Protein AF-A0A924SKI3-F1 (afdb_monomer)

Solvent-accessible surface area (backbone atoms only — not comparable to full-atom values): 4484 Å² total; per-residue (Å²): 94,76,35,65,56,98,87,37,67,36,38,3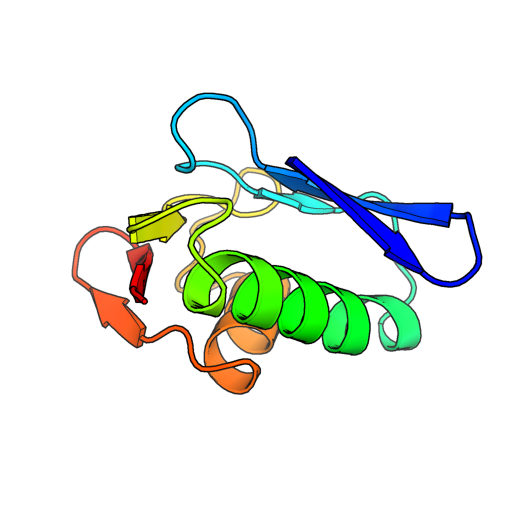7,41,41,92,87,38,33,39,37,38,70,64,63,90,54,68,83,56,48,47,62,41,28,37,52,51,42,47,41,22,50,74,48,81,62,35,68,41,47,28,35,24,33,73,88,36,51,16,82,76,32,72,67,26,55,36,32,42,75,41,62,31,40,84,50,101,72,21,33,32,44,62,88

Structure (mmCIF, N/CA/C/O backbone):
data_AF-A0A924SKI3-F1
#
_entry.id   AF-A0A924SKI3-F1
#
loop_
_atom_site.group_PDB
_atom_si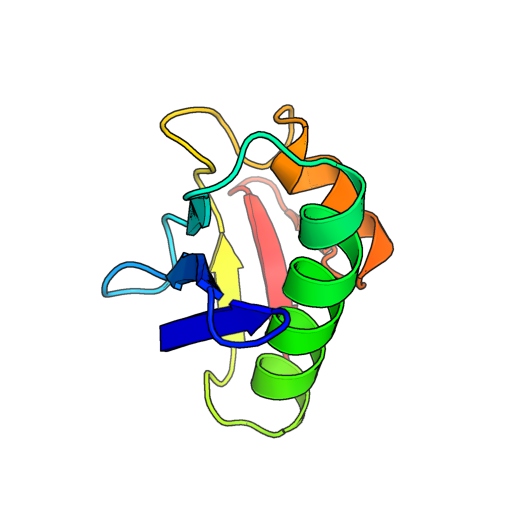te.id
_atom_site.type_symbol
_atom_site.label_atom_id
_atom_site.label_alt_id
_atom_site.label_comp_id
_atom_site.label_asym_id
_atom_site.label_entity_id
_atom_site.label_seq_id
_atom_site.pdbx_PDB_ins_code
_atom_site.Cartn_x
_atom_site.Cartn_y
_atom_site.Cartn_z
_atom_site.occ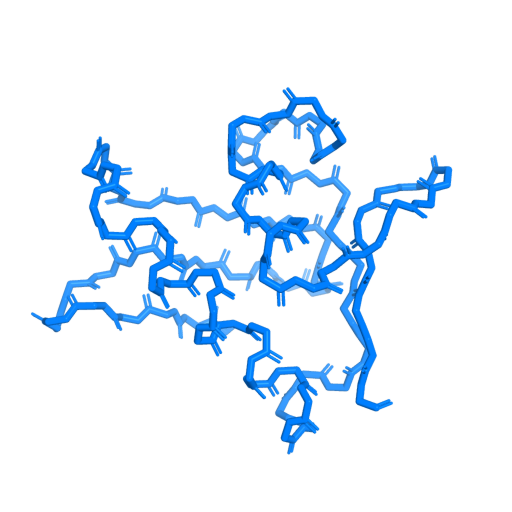upan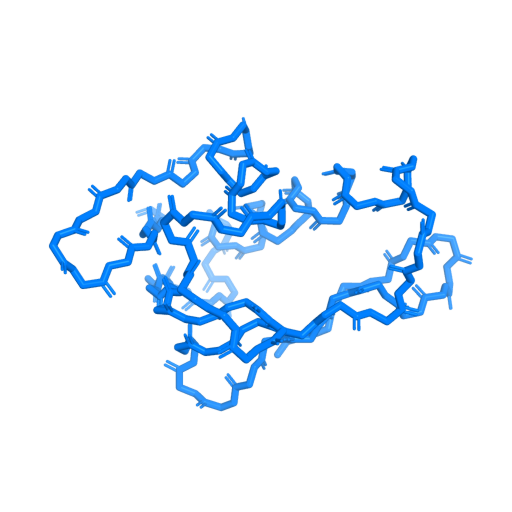cy
_atom_site.B_iso_or_equiv
_atom_site.auth_seq_id
_atom_site.auth_comp_id
_atom_site.auth_asym_id
_atom_site.auth_atom_id
_atom_site.pdbx_PDB_model_num
ATOM 1 N N . LEU A 1 1 ? -1.518 -7.921 4.771 1.00 94.38 1 LEU A N 1
ATOM 2 C CA . LEU A 1 1 ? -2.282 -8.312 3.559 1.00 94.38 1 LEU A CA 1
ATOM 3 C C . LEU A 1 1 ? -1.290 -8.420 2.412 1.00 94.38 1 LEU A C 1
ATOM 5 O O . LEU A 1 1 ? -0.352 -7.633 2.400 1.00 94.38 1 LEU A O 1
ATOM 9 N N . VAL A 1 2 ? -1.461 -9.384 1.509 1.00 97.69 2 VAL A N 1
ATOM 10 C CA . VAL A 1 2 ? -0.648 -9.513 0.288 1.00 97.69 2 VAL A CA 1
ATOM 11 C C . VAL A 1 2 ? -1.523 -9.265 -0.933 1.00 97.69 2 VAL A C 1
ATOM 13 O O . VAL A 1 2 ? -2.697 -9.632 -0.922 1.00 97.69 2 VAL A O 1
ATOM 16 N N . VAL A 1 3 ? -0.949 -8.661 -1.967 1.00 98.19 3 VAL A N 1
ATOM 17 C CA . VAL A 1 3 ? -1.565 -8.528 -3.287 1.00 98.19 3 VAL A CA 1
ATOM 18 C C . VAL A 1 3 ? -0.727 -9.316 -4.277 1.00 98.19 3 VAL A C 1
ATOM 20 O O . VAL A 1 3 ? 0.488 -9.110 -4.369 1.00 98.19 3 VAL A O 1
ATOM 23 N N . LEU A 1 4 ? -1.387 -10.223 -4.993 1.00 98.12 4 LEU A N 1
ATOM 24 C CA . LEU A 1 4 ? -0.785 -10.990 -6.071 1.00 98.12 4 LEU A CA 1
ATOM 25 C C . LEU A 1 4 ? -1.318 -10.488 -7.413 1.00 98.12 4 LEU A C 1
ATOM 27 O O . LEU A 1 4 ? -2.519 -10.254 -7.537 1.00 98.12 4 LEU A O 1
ATOM 31 N N . VAL A 1 5 ? -0.444 -10.390 -8.410 1.00 97.06 5 VAL A N 1
ATOM 32 C CA . VAL A 1 5 ? -0.814 -10.186 -9.818 1.00 97.06 5 VAL A CA 1
ATOM 33 C C . VAL A 1 5 ? -0.280 -11.383 -10.590 1.00 97.06 5 VAL A C 1
ATOM 35 O O . VAL A 1 5 ? 0.895 -11.723 -10.465 1.00 97.06 5 VAL A O 1
ATOM 38 N N . ASP A 1 6 ? -1.165 -12.095 -11.289 1.00 94.81 6 ASP A N 1
ATOM 39 C CA . ASP A 1 6 ? -0.841 -13.328 -12.022 1.00 94.81 6 ASP A CA 1
ATOM 40 C C . ASP A 1 6 ? -0.049 -14.360 -11.192 1.00 94.81 6 ASP A C 1
ATOM 42 O O . ASP A 1 6 ? 0.891 -15.003 -11.658 1.00 94.81 6 ASP A O 1
ATOM 46 N N . GLY A 1 7 ? -0.413 -14.498 -9.912 1.00 96.56 7 GLY A N 1
ATOM 47 C CA . GLY A 1 7 ? 0.222 -15.430 -8.974 1.00 96.56 7 GLY A CA 1
ATOM 48 C C . GLY A 1 7 ? 1.579 -14.980 -8.419 1.00 96.56 7 GLY A C 1
ATOM 49 O O . GLY A 1 7 ? 2.161 -15.696 -7.606 1.00 96.56 7 GLY A O 1
ATOM 50 N N . LYS A 1 8 ? 2.079 -13.799 -8.800 1.00 97.44 8 LYS A N 1
ATOM 51 C CA . LYS A 1 8 ? 3.326 -13.218 -8.284 1.00 97.44 8 LYS A CA 1
ATOM 52 C C . LYS A 1 8 ? 3.036 -12.207 -7.183 1.00 97.44 8 LYS A C 1
ATOM 54 O O . LYS A 1 8 ? 2.090 -11.434 -7.290 1.00 97.44 8 LYS A O 1
ATOM 59 N N . LEU A 1 9 ? 3.856 -12.199 -6.132 1.00 98.19 9 LEU A N 1
ATOM 60 C CA . LEU A 1 9 ? 3.765 -11.196 -5.071 1.00 98.19 9 LEU A CA 1
ATOM 61 C C . LEU A 1 9 ? 4.134 -9.821 -5.623 1.00 98.19 9 LEU A C 1
ATOM 63 O O . LEU A 1 9 ? 5.233 -9.653 -6.139 1.00 98.19 9 LEU A O 1
ATOM 67 N N . VAL A 1 10 ? 3.225 -8.854 -5.481 1.00 98.56 10 VAL A N 1
ATOM 68 C CA . VAL A 1 10 ? 3.457 -7.474 -5.921 1.00 98.56 10 VAL A CA 1
ATOM 69 C C . VAL A 1 10 ? 3.476 -6.508 -4.752 1.00 98.56 10 VAL A C 1
ATOM 71 O O . VAL A 1 10 ? 4.420 -5.736 -4.654 1.00 98.56 10 VAL A O 1
ATOM 74 N N . LEU A 1 11 ? 2.492 -6.568 -3.846 1.00 98.44 11 LEU A N 1
ATOM 75 C CA . LEU A 1 11 ? 2.450 -5.698 -2.665 1.00 98.44 11 LEU A CA 1
ATOM 76 C C . LEU A 1 11 ? 2.294 -6.493 -1.373 1.00 98.44 11 LEU A C 1
ATOM 78 O O . LEU A 1 11 ? 1.537 -7.464 -1.300 1.00 98.44 11 LEU A O 1
ATOM 82 N N . TYR A 1 12 ? 2.931 -6.006 -0.315 1.00 98.44 12 TYR A N 1
ATOM 83 C CA . TYR A 1 12 ? 2.718 -6.452 1.054 1.00 98.44 12 TYR A CA 1
ATOM 84 C C . TYR A 1 12 ? 2.436 -5.260 1.963 1.00 98.44 12 TYR A C 1
ATOM 86 O O . TYR A 1 12 ? 3.221 -4.320 2.059 1.00 98.44 12 TYR A O 1
ATOM 94 N N . VAL A 1 13 ? 1.311 -5.327 2.669 1.00 97.94 13 VAL A N 1
ATOM 95 C CA . VAL A 1 13 ? 0.962 -4.380 3.727 1.00 97.94 13 VAL A CA 1
ATOM 96 C C . VAL A 1 13 ? 1.506 -4.916 5.044 1.00 97.94 13 VAL A C 1
ATOM 98 O O . VAL A 1 13 ? 1.020 -5.947 5.534 1.00 97.94 13 VAL A O 1
ATOM 101 N N . GLU A 1 14 ? 2.464 -4.198 5.631 1.00 97.50 14 GLU A N 1
ATOM 102 C CA . GLU A 1 14 ? 3.018 -4.541 6.938 1.00 97.50 14 GLU A CA 1
ATOM 103 C C . GLU A 1 14 ? 1.967 -4.438 8.052 1.00 97.50 14 GLU A C 1
ATOM 105 O O . GLU A 1 14 ? 0.931 -3.767 7.945 1.00 97.50 14 GLU A O 1
ATOM 110 N N . ARG A 1 15 ? 2.252 -5.093 9.183 1.00 94.81 15 ARG A N 1
ATOM 111 C CA . ARG A 1 15 ? 1.394 -5.034 10.369 1.00 94.81 15 ARG A CA 1
ATOM 112 C C . ARG A 1 15 ? 1.163 -3.577 10.787 1.00 94.81 15 ARG A C 1
ATOM 114 O O . ARG A 1 15 ? 2.099 -2.812 10.986 1.00 94.81 15 ARG A O 1
ATOM 121 N N . GLY A 1 16 ? -0.105 -3.213 10.971 1.00 94.25 16 GLY A N 1
ATOM 122 C CA . GLY A 1 16 ? -0.513 -1.851 11.328 1.00 94.25 16 GLY A CA 1
ATOM 123 C C . GLY A 1 16 ? -0.781 -0.933 10.133 1.00 94.25 16 GLY A C 1
ATOM 124 O O . GLY A 1 16 ? -1.226 0.190 10.346 1.00 94.25 16 GLY A O 1
ATOM 125 N N . GLY A 1 17 ? -0.557 -1.395 8.897 1.00 95.69 17 GLY A N 1
ATOM 126 C CA . GLY A 1 17 ? -1.015 -0.718 7.680 1.00 95.69 17 GLY A CA 1
ATOM 127 C C . GLY A 1 17 ? -0.232 0.530 7.276 1.00 95.69 17 GLY A C 1
ATOM 128 O O . GLY A 1 17 ? -0.621 1.187 6.318 1.00 95.69 17 GLY A O 1
ATOM 129 N N . LYS A 1 18 ? 0.847 0.858 7.998 1.00 97.94 18 LYS A N 1
ATOM 130 C CA . LYS A 1 18 ? 1.632 2.086 7.800 1.00 97.94 18 LYS A CA 1
ATOM 131 C C . LYS A 1 18 ? 2.701 1.985 6.727 1.00 97.94 18 LYS A C 1
ATOM 133 O O . LYS A 1 18 ? 3.049 3.006 6.143 1.00 97.94 18 LYS A O 1
ATOM 138 N N . THR A 1 19 ? 3.213 0.789 6.486 1.00 98.31 19 THR A N 1
ATOM 139 C CA . THR A 1 19 ? 4.232 0.551 5.470 1.00 98.31 19 THR A CA 1
ATOM 140 C C . THR A 1 19 ? 3.662 -0.372 4.409 1.00 98.3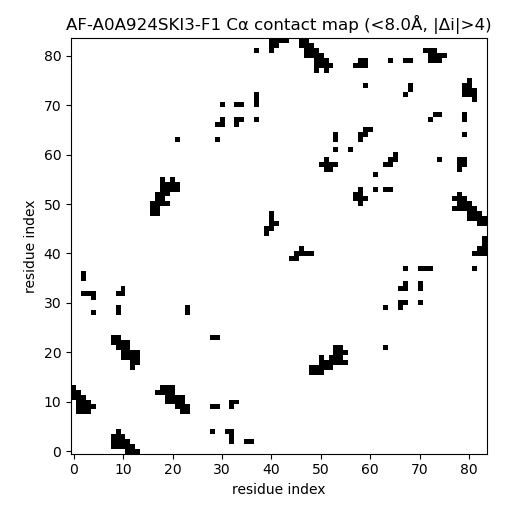1 19 THR A C 1
ATOM 142 O O . THR A 1 19 ? 3.032 -1.388 4.728 1.00 98.31 19 THR A O 1
ATOM 145 N N . LEU A 1 20 ? 3.909 -0.013 3.158 1.00 98.31 20 LEU A N 1
ATOM 146 C CA . LEU A 1 20 ? 3.666 -0.832 1.986 1.00 98.31 20 LEU A CA 1
ATOM 147 C C . LEU A 1 20 ? 5.017 -1.194 1.364 1.00 98.31 20 LEU A C 1
ATOM 149 O O . LEU A 1 20 ? 5.866 -0.319 1.202 1.00 98.31 20 LEU A O 1
ATOM 153 N N . LEU A 1 21 ? 5.213 -2.468 1.045 1.00 98.38 21 LEU A N 1
ATOM 154 C CA . LEU A 1 21 ? 6.391 -2.953 0.329 1.00 98.38 21 LEU A CA 1
ATOM 155 C C . LEU A 1 21 ? 5.972 -3.460 -1.047 1.00 98.38 21 LEU A C 1
ATOM 157 O O . LEU A 1 21 ? 4.976 -4.187 -1.142 1.00 98.38 21 LEU A O 1
ATOM 161 N N . SER A 1 22 ? 6.730 -3.107 -2.077 1.00 97.88 22 SER A N 1
ATOM 162 C CA . SER A 1 22 ? 6.639 -3.681 -3.410 1.00 97.88 22 SER A CA 1
ATOM 163 C C . SE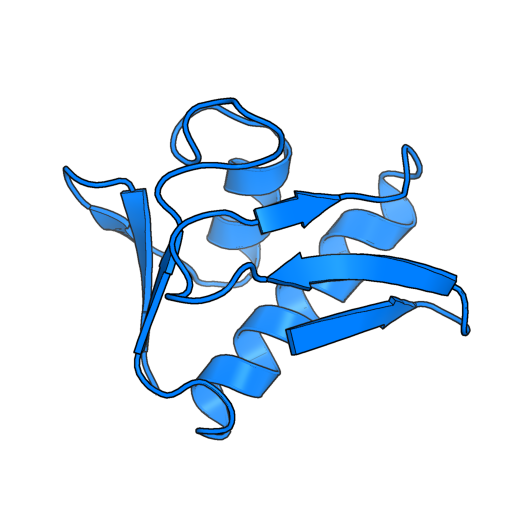R A 1 22 ? 7.678 -4.792 -3.601 1.00 97.88 22 SER A C 1
ATOM 165 O O . SER A 1 22 ? 8.745 -4.802 -2.992 1.00 97.88 22 SER A O 1
ATOM 167 N N . PHE A 1 23 ? 7.323 -5.791 -4.406 1.00 98.06 23 PHE A N 1
ATOM 168 C CA . PHE A 1 23 ? 8.172 -6.950 -4.722 1.00 98.06 23 PHE A CA 1
ATOM 169 C C . PHE A 1 23 ? 8.362 -7.120 -6.233 1.00 98.06 23 PHE A C 1
ATOM 171 O O . PHE A 1 23 ? 8.672 -8.209 -6.716 1.00 98.06 23 PHE A O 1
ATOM 178 N N . THR A 1 24 ? 8.142 -6.046 -6.988 1.00 96.00 24 THR A N 1
ATOM 179 C CA . THR A 1 24 ? 8.293 -6.020 -8.438 1.00 96.00 24 THR A CA 1
ATOM 180 C C . THR A 1 24 ? 8.822 -4.666 -8.881 1.00 96.00 24 THR A C 1
ATOM 182 O O . THR A 1 24 ? 8.401 -3.641 -8.351 1.00 96.00 24 THR A O 1
ATOM 185 N N . ASP A 1 25 ? 9.671 -4.684 -9.903 1.00 92.19 25 ASP A N 1
ATOM 186 C CA . ASP A 1 25 ? 10.084 -3.489 -10.645 1.00 92.19 25 ASP A CA 1
ATOM 187 C C . ASP A 1 25 ? 9.244 -3.301 -11.927 1.00 92.19 25 ASP A C 1
ATOM 189 O O . ASP A 1 25 ? 9.456 -2.366 -12.695 1.00 92.19 25 ASP A O 1
ATOM 193 N N . ASP A 1 26 ? 8.293 -4.207 -12.192 1.00 94.50 26 ASP A N 1
ATOM 194 C CA . ASP A 1 26 ? 7.388 -4.121 -13.338 1.00 94.50 26 ASP A CA 1
ATOM 195 C C . ASP A 1 26 ? 6.260 -3.114 -13.082 1.00 94.50 26 ASP A C 1
ATOM 197 O O . ASP A 1 26 ? 5.278 -3.414 -12.394 1.00 94.50 26 ASP A O 1
ATOM 201 N N . GLU A 1 27 ? 6.374 -1.934 -13.691 1.00 89.44 27 GLU A N 1
ATO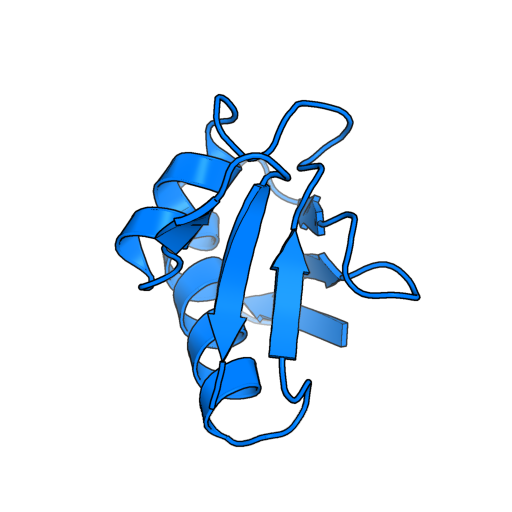M 202 C CA . GLU A 1 27 ? 5.376 -0.863 -13.611 1.00 89.44 27 GLU A CA 1
ATOM 203 C C . GLU A 1 27 ? 3.973 -1.319 -14.047 1.00 89.44 27 GLU A C 1
ATOM 205 O O . GLU A 1 27 ? 2.977 -0.870 -13.471 1.00 89.44 27 GLU A O 1
ATOM 210 N N . ALA A 1 28 ? 3.870 -2.255 -15.002 1.00 93.94 28 ALA A N 1
ATOM 211 C CA . ALA A 1 28 ? 2.582 -2.769 -15.470 1.00 93.94 28 ALA A CA 1
ATOM 212 C C . ALA A 1 28 ? 1.847 -3.584 -14.392 1.00 93.94 28 ALA A C 1
ATOM 214 O O . ALA A 1 28 ? 0.619 -3.658 -14.404 1.00 93.94 28 ALA A O 1
ATOM 215 N N . SER A 1 29 ? 2.586 -4.147 -13.433 1.00 97.06 29 SER A N 1
ATOM 216 C CA . SER A 1 29 ? 2.041 -4.898 -12.299 1.00 97.06 29 SER A CA 1
ATOM 217 C C . SER A 1 29 ? 1.673 -4.003 -11.108 1.00 97.06 29 SER A C 1
ATOM 219 O O . SER A 1 29 ? 0.822 -4.375 -10.297 1.00 97.06 29 SER A O 1
ATOM 221 N N . VAL A 1 30 ? 2.275 -2.815 -10.982 1.00 96.88 30 VAL A N 1
ATOM 222 C CA . VAL A 1 30 ? 2.076 -1.927 -9.820 1.00 96.88 30 VAL A CA 1
ATOM 223 C C . VAL A 1 30 ? 0.673 -1.320 -9.795 1.00 96.88 30 VAL A C 1
ATOM 225 O O . VAL A 1 30 ? 0.006 -1.359 -8.760 1.00 96.88 30 VAL A O 1
ATOM 228 N N . ALA A 1 31 ? 0.200 -0.787 -10.924 1.00 96.25 31 ALA A N 1
ATOM 229 C CA . ALA A 1 31 ? -1.132 -0.188 -11.023 1.00 96.25 31 ALA A CA 1
ATOM 230 C C . ALA A 1 31 ? -2.273 -1.165 -10.655 1.00 96.25 31 ALA A C 1
ATOM 232 O O . ALA A 1 31 ? -3.026 -0.860 -9.725 1.00 96.25 31 ALA A O 1
ATOM 233 N N . PRO A 1 32 ? -2.386 -2.365 -11.267 1.00 97.75 32 PRO A N 1
ATOM 234 C CA . PRO A 1 32 ? -3.437 -3.314 -10.899 1.00 97.75 32 PRO A CA 1
ATOM 235 C C . PRO A 1 32 ? -3.315 -3.792 -9.447 1.00 97.75 32 PRO A C 1
ATOM 237 O O . PRO A 1 32 ? -4.328 -4.059 -8.797 1.00 97.75 32 PRO A O 1
ATOM 240 N N . ALA A 1 33 ? -2.101 -3.859 -8.891 1.00 98.44 33 ALA A N 1
ATOM 241 C CA . ALA A 1 33 ? -1.925 -4.200 -7.486 1.00 98.44 33 ALA A CA 1
ATOM 242 C C . ALA A 1 33 ? -2.427 -3.094 -6.539 1.00 98.44 33 ALA A C 1
ATOM 244 O O . ALA A 1 33 ? -3.056 -3.395 -5.519 1.00 98.44 33 ALA A O 1
ATOM 245 N N . ALA A 1 34 ? -2.192 -1.820 -6.870 1.00 98.12 34 ALA A N 1
ATOM 246 C CA . ALA A 1 34 ? -2.726 -0.685 -6.119 1.00 98.12 34 ALA A CA 1
ATOM 247 C C . ALA A 1 34 ? -4.265 -0.654 -6.162 1.00 98.12 34 ALA A C 1
ATOM 249 O O . ALA A 1 34 ? -4.905 -0.455 -5.125 1.00 98.12 34 ALA A O 1
ATOM 250 N N . ASP A 1 35 ? -4.863 -0.938 -7.323 1.00 98.12 35 ASP A N 1
ATOM 251 C CA . ASP A 1 35 ? -6.317 -1.041 -7.485 1.00 98.12 35 ASP A CA 1
ATOM 252 C C . ASP A 1 35 ? -6.913 -2.184 -6.657 1.00 98.12 35 ASP A C 1
ATOM 254 O O . ASP A 1 35 ? -7.912 -1.993 -5.954 1.00 98.12 35 ASP A O 1
ATOM 258 N N . ALA A 1 36 ? -6.277 -3.358 -6.677 1.00 98.00 36 ALA A N 1
ATOM 259 C CA . ALA A 1 36 ? -6.694 -4.506 -5.878 1.00 98.00 36 ALA A CA 1
ATOM 260 C C . ALA A 1 36 ? -6.592 -4.223 -4.370 1.00 98.00 36 ALA A C 1
ATOM 262 O O . ALA A 1 36 ? -7.497 -4.573 -3.608 1.00 98.00 36 ALA A O 1
ATOM 263 N N . LEU A 1 37 ? -5.535 -3.533 -3.926 1.00 98.00 37 LEU A N 1
ATOM 264 C CA . LEU A 1 37 ? -5.417 -3.077 -2.541 1.00 98.00 37 LEU A CA 1
ATOM 265 C C . LEU A 1 37 ? -6.550 -2.109 -2.178 1.00 98.00 37 LEU A C 1
ATOM 267 O O . LEU A 1 37 ? -7.158 -2.235 -1.113 1.00 98.00 37 LEU A O 1
ATOM 271 N N . ALA A 1 38 ? -6.849 -1.152 -3.056 1.00 97.94 38 ALA A N 1
ATOM 272 C CA . ALA A 1 38 ? -7.913 -0.185 -2.837 1.00 97.94 38 ALA A CA 1
ATOM 273 C C . ALA A 1 38 ? -9.294 -0.857 -2.759 1.00 97.94 38 ALA A C 1
ATOM 275 O O . ALA A 1 38 ? -10.115 -0.484 -1.918 1.00 97.94 38 ALA A O 1
ATOM 276 N N . LEU A 1 39 ? -9.540 -1.870 -3.594 1.00 97.38 39 LEU A N 1
ATOM 277 C CA . LEU A 1 39 ? -10.750 -2.686 -3.543 1.00 97.38 39 LEU A CA 1
ATOM 278 C C . LEU A 1 39 ? -10.850 -3.449 -2.218 1.00 97.38 39 LEU A C 1
ATOM 280 O O . LEU A 1 39 ? -11.858 -3.324 -1.534 1.00 97.38 39 LEU A O 1
ATOM 284 N N . ALA A 1 40 ? -9.781 -4.124 -1.785 1.00 96.88 40 ALA A N 1
ATOM 285 C CA . ALA A 1 40 ? -9.763 -4.840 -0.507 1.00 96.88 40 ALA A CA 1
ATOM 286 C C . ALA A 1 40 ? -10.036 -3.923 0.702 1.00 96.88 40 ALA A C 1
ATOM 288 O O . ALA A 1 40 ? -10.655 -4.337 1.685 1.00 96.88 40 ALA A O 1
ATOM 289 N N . VAL A 1 41 ? -9.587 -2.664 0.646 1.00 96.75 41 VAL A N 1
ATOM 290 C CA . VAL A 1 41 ? -9.927 -1.648 1.652 1.00 96.75 41 VAL A CA 1
ATOM 291 C C . VAL A 1 41 ? -11.422 -1.327 1.621 1.00 96.75 41 VAL A C 1
ATOM 293 O O . VAL A 1 41 ? -12.050 -1.346 2.677 1.00 96.75 41 VAL A O 1
ATOM 296 N N . ARG A 1 42 ? -11.993 -1.067 0.437 1.00 95.62 42 ARG A N 1
ATOM 297 C CA . ARG A 1 42 ? -13.421 -0.740 0.261 1.00 95.62 42 ARG A CA 1
ATOM 298 C C . ARG A 1 42 ? -14.352 -1.890 0.650 1.00 95.62 42 ARG A C 1
ATOM 300 O O . ARG A 1 42 ? -15.377 -1.644 1.273 1.00 95.62 42 ARG A O 1
ATOM 307 N N . ASP A 1 43 ? -13.942 -3.126 0.390 1.00 96.19 43 ASP A N 1
ATOM 308 C CA . ASP A 1 43 ? -14.676 -4.338 0.776 1.00 96.19 43 ASP A CA 1
ATOM 309 C C . ASP A 1 43 ? -14.559 -4.651 2.281 1.00 96.19 43 ASP A C 1
ATOM 311 O O . ASP A 1 43 ? -15.117 -5.629 2.777 1.00 96.19 43 ASP A O 1
ATOM 315 N N . GLY A 1 44 ? -13.829 -3.826 3.038 1.00 94.19 44 GLY A N 1
ATOM 316 C CA . GLY A 1 44 ? -13.731 -3.923 4.491 1.00 94.19 44 GLY A CA 1
ATOM 317 C C . GLY A 1 44 ? -12.691 -4.921 5.001 1.00 94.19 44 GLY A C 1
ATOM 318 O O . GLY A 1 44 ? -12.506 -5.012 6.213 1.00 94.19 44 GLY A O 1
ATOM 319 N N . ALA A 1 45 ? -11.943 -5.603 4.126 1.00 92.25 45 ALA A N 1
ATOM 320 C CA . ALA A 1 45 ? -10.920 -6.575 4.532 1.00 92.25 45 ALA A CA 1
ATOM 321 C C . ALA A 1 45 ? -9.790 -5.944 5.372 1.00 92.25 45 ALA A C 1
ATOM 323 O O . ALA A 1 45 ? -9.168 -6.614 6.197 1.00 92.25 45 ALA A O 1
ATOM 324 N N . LEU A 1 46 ? -9.530 -4.648 5.171 1.00 89.88 46 LEU A N 1
ATOM 325 C CA . LEU A 1 46 ? -8.547 -3.861 5.926 1.00 89.88 46 LEU A CA 1
ATOM 326 C C . LEU A 1 46 ? -9.172 -2.749 6.787 1.00 89.88 46 LEU A C 1
ATOM 328 O O . LEU A 1 46 ? -8.473 -2.144 7.600 1.00 89.88 46 LEU A O 1
ATOM 332 N N . GLY A 1 47 ? -10.460 -2.441 6.614 1.00 89.56 47 GLY A N 1
ATOM 333 C CA . GLY A 1 47 ? -11.084 -1.263 7.218 1.00 89.56 47 GLY A CA 1
ATOM 334 C C . GLY A 1 47 ? -10.459 0.044 6.712 1.00 89.56 47 GLY A C 1
ATOM 335 O O . GLY A 1 47 ? -10.443 0.313 5.519 1.00 89.56 47 GLY A O 1
ATOM 336 N N . LYS A 1 48 ? -9.951 0.896 7.609 1.00 92.62 48 LYS A N 1
ATOM 337 C CA . LYS A 1 48 ? -9.227 2.127 7.239 1.00 92.62 48 LYS A CA 1
ATOM 338 C C . LYS A 1 48 ? -7.737 1.828 7.065 1.00 92.62 48 LYS A C 1
ATOM 340 O O . LYS A 1 48 ? -7.107 1.348 8.004 1.00 92.62 48 LYS A O 1
ATOM 345 N N . LEU A 1 49 ? -7.152 2.252 5.944 1.00 97.50 49 LEU A N 1
ATOM 346 C CA . LEU A 1 49 ? -5.715 2.146 5.679 1.00 97.50 49 LEU A CA 1
ATOM 347 C C . LEU A 1 49 ? -5.059 3.534 5.611 1.00 97.50 49 LEU A C 1
ATOM 349 O O . LEU A 1 49 ? -5.598 4.445 4.984 1.00 97.50 49 LEU A O 1
ATOM 353 N N . LEU A 1 50 ? -3.907 3.701 6.269 1.00 98.19 50 LEU A N 1
ATOM 354 C CA . LEU A 1 50 ? -3.052 4.892 6.197 1.00 98.19 50 LEU A CA 1
ATOM 355 C C . LEU A 1 50 ? -1.620 4.440 5.921 1.00 98.19 50 LEU A C 1
ATOM 357 O O . LEU A 1 50 ? -0.954 3.983 6.843 1.00 98.19 50 LEU A O 1
ATOM 361 N N . VAL A 1 51 ? -1.164 4.612 4.686 1.00 98.38 51 VAL A N 1
ATOM 362 C CA . VAL A 1 51 ? 0.199 4.310 4.252 1.00 98.38 51 VAL A CA 1
ATOM 363 C C . VAL A 1 51 ? 1.063 5.551 4.471 1.00 98.38 51 VAL A C 1
ATOM 365 O O . VAL A 1 51 ? 0.859 6.584 3.837 1.00 98.38 51 VAL A O 1
ATOM 368 N N . GLU A 1 52 ? 2.006 5.465 5.404 1.00 98.69 52 GLU A N 1
ATOM 369 C CA . GLU A 1 52 ? 2.993 6.511 5.697 1.00 98.69 52 GLU A CA 1
ATOM 370 C C . GLU A 1 52 ? 4.263 6.302 4.855 1.00 98.69 52 GLU A C 1
ATOM 372 O O . GLU A 1 52 ? 4.860 7.271 4.383 1.00 98.69 52 GLU A O 1
ATOM 377 N N . LYS A 1 53 ? 4.652 5.035 4.639 1.00 98.62 53 LYS A N 1
ATOM 378 C CA . LYS A 1 53 ? 5.849 4.654 3.885 1.00 98.62 53 LYS A CA 1
ATOM 379 C C . LYS A 1 53 ? 5.568 3.653 2.772 1.00 98.62 53 LYS A C 1
ATOM 381 O O . LYS A 1 53 ? 4.782 2.726 2.961 1.00 98.62 53 LYS A O 1
ATOM 386 N N . ALA A 1 54 ? 6.276 3.817 1.666 1.00 98.00 54 ALA A N 1
ATOM 387 C CA . ALA A 1 54 ? 6.321 2.900 0.539 1.00 98.00 54 ALA A CA 1
ATOM 388 C C . ALA A 1 54 ? 7.791 2.594 0.231 1.00 98.00 54 ALA A C 1
ATOM 390 O O . ALA A 1 54 ? 8.555 3.523 -0.010 1.00 98.00 54 ALA A O 1
ATOM 391 N N . ASP A 1 55 ? 8.201 1.329 0.335 1.00 96.94 55 ASP A N 1
ATOM 392 C CA . ASP A 1 55 ? 9.587 0.888 0.076 1.00 96.94 55 ASP A CA 1
ATOM 393 C C . ASP A 1 55 ? 10.660 1.669 0.858 1.00 96.94 55 ASP A C 1
ATOM 395 O O . ASP A 1 55 ? 11.762 1.940 0.393 1.00 96.94 55 ASP A O 1
ATOM 399 N N . GLY A 1 56 ? 10.329 2.046 2.096 1.00 96.69 56 GLY A N 1
ATOM 400 C CA . GLY A 1 56 ? 11.206 2.826 2.976 1.00 96.69 56 GLY A CA 1
ATOM 401 C C . GLY A 1 56 ? 11.148 4.342 2.756 1.00 96.69 56 GLY A C 1
ATOM 402 O O . GLY A 1 56 ? 11.559 5.088 3.651 1.00 96.69 56 GLY A O 1
ATOM 403 N N . GLU A 1 57 ? 10.562 4.801 1.652 1.00 97.12 57 GLU A N 1
ATOM 404 C CA . GLU A 1 57 ? 10.358 6.212 1.322 1.00 97.12 57 GLU A CA 1
ATOM 405 C C . GLU A 1 57 ? 9.010 6.742 1.820 1.00 97.12 57 GLU A C 1
ATOM 407 O O . GLU A 1 57 ? 8.111 5.988 2.192 1.00 97.12 57 GLU A O 1
ATOM 412 N N . SER A 1 58 ? 8.852 8.068 1.835 1.00 98.12 58 SER A N 1
ATOM 413 C CA . SER A 1 58 ? 7.562 8.705 2.123 1.00 98.12 58 SER A CA 1
ATOM 414 C C . SER A 1 58 ? 6.533 8.344 1.052 1.00 98.12 58 SER A C 1
ATOM 416 O O . SER A 1 58 ? 6.746 8.595 -0.136 1.00 98.12 58 SER A O 1
ATOM 418 N N . ALA A 1 59 ? 5.366 7.850 1.475 1.00 98.12 59 ALA A N 1
ATOM 419 C CA . ALA A 1 59 ? 4.284 7.500 0.557 1.00 98.12 59 ALA A CA 1
ATOM 420 C C . ALA A 1 59 ? 3.758 8.705 -0.246 1.00 98.12 59 ALA A C 1
ATOM 422 O O . ALA A 1 59 ? 3.196 8.515 -1.312 1.00 98.12 59 ALA A O 1
ATOM 423 N N . LEU A 1 60 ? 3.945 9.939 0.237 1.00 98.06 60 LEU A N 1
ATOM 424 C CA . LEU A 1 60 ? 3.500 11.154 -0.463 1.00 98.06 60 LEU A CA 1
ATOM 425 C C . LEU A 1 60 ? 4.369 11.521 -1.674 1.00 98.06 60 LEU A C 1
ATOM 427 O O . LEU A 1 60 ? 3.962 12.348 -2.480 1.00 98.06 60 LEU A O 1
ATOM 431 N N . THR A 1 61 ? 5.587 10.986 -1.761 1.00 96.56 61 THR A N 1
ATOM 432 C CA . THR A 1 61 ? 6.564 11.374 -2.794 1.00 96.56 61 THR A CA 1
ATOM 433 C C . THR A 1 61 ? 7.101 10.192 -3.594 1.00 96.56 61 THR A C 1
ATOM 435 O O . THR A 1 61 ? 7.744 10.401 -4.615 1.00 96.56 61 THR A O 1
ATOM 438 N N . SER A 1 62 ? 6.856 8.964 -3.139 1.00 96.50 62 SER A N 1
ATOM 439 C CA . SER A 1 62 ? 7.278 7.737 -3.823 1.00 96.50 62 SER A CA 1
ATOM 440 C C . SER A 1 62 ? 6.476 7.459 -5.104 1.00 96.50 62 SER A C 1
ATOM 442 O O . SER A 1 62 ? 5.297 7.812 -5.194 1.00 96.50 62 SER A O 1
ATOM 444 N N . ALA A 1 63 ? 7.069 6.715 -6.043 1.00 93.69 63 ALA A N 1
ATOM 445 C CA . ALA A 1 63 ? 6.378 6.224 -7.241 1.00 93.69 63 ALA A CA 1
ATOM 446 C C . ALA A 1 63 ? 5.169 5.328 -6.903 1.00 93.69 63 ALA A C 1
ATOM 448 O O . ALA A 1 63 ? 4.093 5.473 -7.484 1.00 93.69 63 ALA A O 1
ATOM 449 N N . LEU A 1 64 ? 5.306 4.454 -5.900 1.00 96.31 64 LEU A N 1
ATOM 450 C CA . LEU A 1 64 ? 4.203 3.621 -5.414 1.00 96.31 64 LEU A CA 1
ATOM 451 C C . LEU A 1 64 ? 3.071 4.468 -4.806 1.00 96.31 64 LEU A C 1
ATOM 453 O O . LEU A 1 64 ? 1.895 4.145 -4.952 1.00 96.31 64 LEU A O 1
ATOM 457 N N . GLY A 1 65 ? 3.420 5.590 -4.179 1.00 97.44 65 GLY A N 1
ATOM 458 C CA . GLY A 1 65 ? 2.482 6.603 -3.707 1.00 97.44 65 GLY A CA 1
ATOM 459 C C . GLY A 1 65 ? 1.573 7.144 -4.806 1.00 97.44 65 GLY A C 1
ATOM 460 O O . GLY A 1 65 ? 0.353 7.152 -4.648 1.00 97.44 65 GLY A O 1
ATOM 461 N N . LEU A 1 66 ? 2.152 7.502 -5.954 1.00 96.88 66 LEU A N 1
ATOM 462 C CA . LEU A 1 66 ? 1.391 7.963 -7.116 1.00 96.88 66 LEU A CA 1
ATOM 463 C C . LEU A 1 66 ? 0.396 6.898 -7.605 1.00 96.88 66 LEU A C 1
ATOM 465 O O . LEU A 1 66 ? -0.758 7.214 -7.901 1.00 96.88 66 LEU A O 1
ATOM 469 N N . ALA A 1 67 ? 0.806 5.626 -7.638 1.00 97.38 67 ALA A N 1
ATOM 470 C CA . ALA A 1 67 ? -0.088 4.524 -7.996 1.00 97.38 67 ALA A CA 1
ATOM 471 C C . ALA A 1 67 ? -1.258 4.381 -7.004 1.00 97.38 67 ALA A C 1
ATOM 473 O O . ALA A 1 67 ? -2.404 4.203 -7.417 1.00 97.38 67 ALA A O 1
ATOM 474 N N . LEU A 1 68 ? -1.002 4.528 -5.699 1.00 98.06 68 LEU A N 1
ATOM 475 C CA . LEU A 1 68 ? -2.051 4.516 -4.674 1.00 98.06 68 LEU A CA 1
ATOM 476 C C . LEU A 1 68 ? -3.020 5.699 -4.818 1.00 98.06 68 LEU A C 1
ATOM 478 O O . LEU A 1 68 ? -4.231 5.526 -4.669 1.00 98.06 68 LEU A O 1
ATOM 482 N N . GLU A 1 69 ? -2.523 6.903 -5.104 1.00 98.25 69 GLU A N 1
ATOM 483 C CA . GLU A 1 69 ? -3.375 8.075 -5.339 1.00 98.25 69 GLU A CA 1
ATOM 484 C C . GLU A 1 69 ? -4.314 7.866 -6.532 1.00 98.25 69 GLU A C 1
ATOM 486 O O . GLU A 1 69 ? -5.522 8.120 -6.418 1.00 98.25 69 GLU A O 1
ATOM 491 N N . ASN A 1 70 ? -3.782 7.317 -7.628 1.00 98.00 70 ASN A N 1
ATOM 492 C CA . ASN A 1 70 ? -4.557 6.935 -8.808 1.00 98.00 70 ASN A CA 1
ATOM 493 C C . ASN A 1 70 ? -5.625 5.875 -8.476 1.00 98.00 70 ASN A C 1
ATOM 495 O O . ASN A 1 70 ? -6.761 5.997 -8.931 1.00 98.00 70 ASN A O 1
ATOM 499 N N . ALA A 1 71 ? -5.315 4.919 -7.592 1.00 97.75 71 ALA A N 1
ATOM 500 C CA . ALA A 1 71 ? -6.255 3.901 -7.100 1.00 97.75 71 ALA A CA 1
ATOM 501 C C . ALA A 1 71 ? -7.317 4.439 -6.105 1.00 97.75 71 ALA A C 1
ATOM 503 O O . ALA A 1 71 ? -8.200 3.708 -5.628 1.00 97.75 71 ALA A O 1
ATOM 504 N N . GLY A 1 72 ? -7.257 5.734 -5.772 1.00 97.81 72 GLY A N 1
ATOM 505 C CA . GLY A 1 72 ? -8.263 6.431 -4.970 1.00 97.81 72 GLY A CA 1
ATOM 506 C C . GLY A 1 72 ? -7.843 6.765 -3.540 1.00 97.81 72 GLY A C 1
ATOM 507 O O . GLY A 1 72 ? -8.655 7.321 -2.794 1.00 97.81 72 GLY A O 1
ATOM 508 N N . PHE A 1 73 ? -6.600 6.482 -3.140 1.00 98.38 73 PHE A N 1
ATOM 509 C CA . PHE A 1 73 ? -6.073 6.989 -1.874 1.00 98.38 73 PHE A CA 1
ATOM 510 C C . PHE A 1 73 ? -5.989 8.519 -1.921 1.00 98.38 73 PHE A C 1
ATOM 512 O O . PHE A 1 73 ? -5.917 9.142 -2.983 1.00 98.38 73 PHE A O 1
ATOM 519 N N . ARG A 1 74 ? -6.061 9.154 -0.751 1.00 98.31 74 ARG A N 1
ATOM 520 C CA . ARG A 1 74 ? -6.022 10.613 -0.628 1.00 98.31 74 ARG A CA 1
ATOM 521 C C . ARG A 1 74 ? -4.921 11.054 0.329 1.00 98.31 74 ARG A C 1
ATOM 523 O O . ARG A 1 74 ? -4.771 10.428 1.385 1.00 98.31 74 ARG A O 1
ATOM 530 N N . PRO A 1 75 ? -4.192 12.134 0.008 1.00 98.12 75 PRO A N 1
ATOM 531 C CA . PRO A 1 75 ? -3.140 12.639 0.868 1.00 98.12 75 PRO A CA 1
ATOM 532 C C . PRO A 1 75 ? -3.694 13.171 2.187 1.00 98.12 75 PRO A C 1
ATOM 534 O O . PRO A 1 75 ? -4.802 13.700 2.296 1.00 98.12 75 PRO A O 1
ATOM 537 N N . THR A 1 76 ? -2.880 13.011 3.217 1.00 98.00 76 THR A N 1
ATOM 538 C CA . THR A 1 76 ? -3.041 13.573 4.553 1.00 98.00 76 THR A CA 1
ATOM 539 C C . THR A 1 76 ? -1.663 14.026 5.035 1.00 98.00 76 THR A 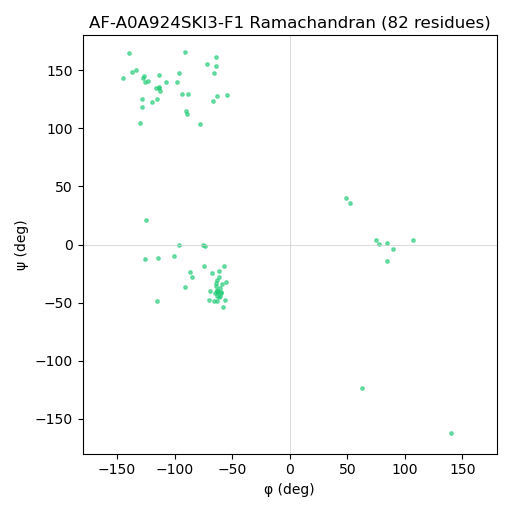C 1
ATOM 541 O O . THR A 1 76 ? -0.659 13.542 4.510 1.00 98.00 76 THR A O 1
ATOM 544 N N . PRO A 1 77 ? -1.562 14.852 6.092 1.00 97.38 77 PRO A N 1
ATOM 545 C CA . PRO A 1 77 ? -0.258 15.237 6.641 1.00 97.38 77 PRO A CA 1
ATOM 546 C C . PRO A 1 77 ? 0.626 14.060 7.083 1.00 97.38 77 PRO A C 1
ATOM 548 O O . PRO A 1 77 ? 1.826 14.228 7.256 1.00 97.38 77 PRO A O 1
ATOM 551 N N . ARG A 1 78 ? 0.039 12.874 7.303 1.00 96.50 78 ARG A N 1
ATOM 552 C CA . ARG A 1 78 ? 0.752 11.669 7.742 1.00 96.50 78 ARG A CA 1
ATOM 553 C C . ARG A 1 78 ? 1.062 10.675 6.622 1.00 96.50 78 ARG A C 1
ATOM 555 O O . ARG A 1 78 ? 1.756 9.706 6.893 1.00 96.50 78 ARG A O 1
ATOM 562 N N . GLY A 1 79 ? 0.518 10.858 5.419 1.00 98.25 79 GLY A N 1
ATOM 563 C CA . GLY A 1 79 ? 0.612 9.871 4.339 1.00 98.25 79 GLY A CA 1
ATOM 564 C C . GLY A 1 79 ? -0.678 9.723 3.536 1.00 98.25 79 GLY A C 1
ATOM 565 O O . GLY A 1 79 ? -1.569 10.573 3.610 1.00 98.25 79 GLY A O 1
ATOM 566 N N . LEU A 1 80 ? -0.796 8.624 2.797 1.00 98.69 80 LEU A N 1
ATOM 567 C CA . LEU A 1 80 ? -1.922 8.317 1.917 1.00 98.69 80 LEU A CA 1
ATOM 568 C C . LEU A 1 80 ? -2.973 7.474 2.630 1.00 98.69 80 LEU A C 1
ATOM 570 O O . LEU A 1 80 ? -2.672 6.444 3.227 1.00 98.69 80 LEU A O 1
ATOM 574 N N . ARG A 1 81 ? -4.235 7.896 2.564 1.00 98.19 81 ARG A N 1
ATOM 575 C CA . ARG A 1 81 ? -5.333 7.252 3.284 1.00 98.19 81 ARG A CA 1
ATOM 576 C C . ARG A 1 81 ? -6.446 6.800 2.353 1.00 98.19 81 ARG A C 1
ATOM 578 O O . ARG A 1 81 ? -6.876 7.560 1.490 1.00 98.19 81 ARG A O 1
ATOM 585 N N . LEU A 1 82 ? -7.001 5.628 2.644 1.00 97.88 82 LEU A N 1
ATOM 586 C CA . LEU A 1 82 ? -8.262 5.145 2.089 1.00 97.88 82 LEU A CA 1
ATOM 587 C C . LEU A 1 82 ? -9.139 4.566 3.210 1.00 97.88 82 LEU A C 1
ATOM 589 O O . LEU A 1 82 ? -8.642 4.107 4.242 1.00 97.88 82 LEU A O 1
ATOM 593 N N . ARG A 1 83 ? -10.457 4.652 3.045 1.00 92.75 83 ARG A N 1
ATOM 594 C CA . ARG A 1 83 ? -11.448 4.045 3.941 1.00 92.75 83 ARG A CA 1
ATOM 595 C C . ARG A 1 83 ? -12.549 3.393 3.104 1.00 92.75 83 ARG A C 1
ATOM 597 O O . ARG A 1 83 ? -12.833 3.921 2.028 1.00 92.75 83 ARG A O 1
ATOM 604 N N . ALA A 1 84 ? -13.124 2.306 3.618 1.00 81.12 84 ALA A N 1
ATOM 605 C CA . ALA A 1 84 ? -14.441 1.822 3.203 1.00 81.12 84 ALA A CA 1
ATOM 606 C C . ALA A 1 84 ? -15.521 2.890 3.432 1.00 81.12 84 ALA A C 1
ATOM 608 O O . ALA A 1 84 ? -15.359 3.703 4.382 1.00 81.12 84 ALA A O 1
#

Radius of gyration: 11.17 Å; Cα contacts (8 Å, |Δi|>4): 162; chains: 1; bounding box: 26×31×27 Å

Secondary structure (DSSP, 8-state):
-EEEETTEEEEEE-TTS-EEEE----HHHHHHHHHHHHHHHHTTSSSSEEE-EETTEETTTSHHHHHHHHTT-EEETTEEEE--

pLDDT: mean 96.59, std 2.7, range [81.12, 98.69]

Foldseek 3Di:
DFFDDPNHTAWDQDPPQAEIEGDDPDPVRLLVRLLVVLVCQVVVVPAKHFHQYYNNHGLCPDPSVVSNVVSPWDDDPRHTIDGD

Nearest PDB structures (foldseek):
  7lhl-assembly1_C  TM=8.071E-01  e=4.773E-04  Mycolicibacterium smegmatis
  7lhl-assembly1_A  TM=7.1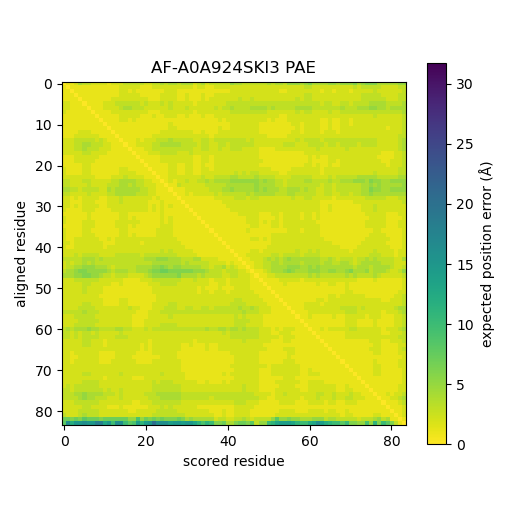08E-01  e=9.105E-03  Mycolicibacterium smegmatis
  3mpr-assembly1_B  TM=6.107E-01  e=6.809E+00  Bacteroides thetaiotaomicron
  5bke-assembly1_G  TM=3.654E-01  e=3.776E+00  Bradyrhizobium diazoefficiens USDA 110

Sequence (84 aa):
LVVLVDGKLVLYVERGGKTLLSFTDDEASVAPAADALALAVRDGALGKLLVEKADGESALTSALGLALENAGFRPTPRGLRLRA

Mean predicted aligned error: 2.09 Å